Protein AF-A0A2D7DEI6-F1 (afdb_monomer_lite)

Foldseek 3Di:
DDLLLLVLLVLQVVCCVPVVDAAAPVRSVVVSCVVCVVPPPDDPVPSPVVVSVVVCVVVQQWDDDVHIHGDPNVVVVNCVRPVNVVVPD

pLDDT: mean 88.16, std 14.39, range [38.81, 98.38]

Radius of gyration: 12.64 Å; chains: 1; bounding box: 29×33×31 Å

Secondary structure (DSSP, 8-state):
--HHHHHHHHHHHHHHHHHSSPBPHHHHHHHHHHHHTT-TT--HHHH-HHHHHHHHHHTTSEEESSSEEE-HHHHHHHTT-TTTGGG--

Sequence (89 aa):
MDKYDYMILDIIQTYKQEQQAHIRLAVLERNFWKRIEADTDLSVGQARIGERITNLYLDGMLQNKNGYTLTKKGREQLALAPWKQNELV

Structure (mmCIF, N/CA/C/O backbone):
data_AF-A0A2D7DEI6-F1
#
_entry.id   AF-A0A2D7DEI6-F1
#
loop_
_atom_site.group_PDB
_atom_site.id
_atom_site.type_symbol
_atom_site.label_atom_id
_atom_site.label_alt_id
_atom_site.label_comp_id
_atom_site.label_asym_id
_atom_site.label_entity_id
_atom_site.label_seq_id
_atom_site.pdbx_PDB_ins_code
_atom_site.Cartn_x
_atom_site.Cartn_y
_atom_site.Cartn_z
_atom_site.occupancy
_atom_site.B_iso_or_equiv
_atom_site.auth_seq_id
_atom_site.auth_comp_id
_atom_site.auth_asym_id
_atom_site.auth_atom_id
_atom_site.pdbx_PDB_model_num
ATOM 1 N N . MET A 1 1 ? -2.927 -10.255 -7.921 1.00 83.69 1 MET A N 1
ATOM 2 C CA . MET A 1 1 ? -1.956 -9.527 -7.088 1.00 83.69 1 MET A CA 1
ATOM 3 C C . MET A 1 1 ? -0.567 -10.040 -7.375 1.00 83.69 1 MET A C 1
ATOM 5 O O . MET A 1 1 ? -0.371 -11.250 -7.356 1.00 83.69 1 MET A O 1
ATOM 9 N N . ASP A 1 2 ? 0.363 -9.133 -7.631 1.00 89.62 2 ASP A N 1
ATOM 10 C CA . ASP A 1 2 ? 1.782 -9.439 -7.812 1.00 89.62 2 ASP A CA 1
ATOM 11 C C . ASP A 1 2 ? 2.645 -8.915 -6.643 1.00 89.62 2 ASP A C 1
ATOM 13 O O . ASP A 1 2 ? 2.135 -8.398 -5.645 1.00 89.62 2 ASP A O 1
ATOM 17 N N . LYS A 1 3 ? 3.972 -9.063 -6.764 1.00 89.38 3 LYS A N 1
ATOM 18 C CA . LYS A 1 3 ? 4.978 -8.606 -5.786 1.00 89.38 3 LYS A CA 1
ATOM 19 C C . LYS A 1 3 ? 4.782 -7.140 -5.371 1.00 89.38 3 LYS A C 1
ATOM 21 O O . LYS A 1 3 ? 4.950 -6.817 -4.196 1.00 89.38 3 LYS A O 1
ATOM 26 N N . TYR A 1 4 ? 4.430 -6.258 -6.304 1.00 91.12 4 TYR A N 1
ATOM 27 C CA . TYR A 1 4 ? 4.314 -4.819 -6.057 1.00 91.12 4 TYR A CA 1
ATOM 28 C C . TYR A 1 4 ? 3.030 -4.478 -5.320 1.00 91.12 4 TYR A C 1
ATOM 30 O O . TYR A 1 4 ? 3.039 -3.617 -4.442 1.00 91.12 4 TYR A O 1
ATOM 38 N N . ASP A 1 5 ? 1.952 -5.204 -5.605 1.00 94.50 5 ASP A N 1
ATOM 39 C CA . ASP A 1 5 ? 0.712 -5.069 -4.848 1.00 94.50 5 ASP A CA 1
ATOM 40 C C . ASP A 1 5 ? 0.939 -5.448 -3.378 1.00 94.50 5 ASP A C 1
ATOM 42 O O . ASP A 1 5 ? 0.584 -4.686 -2.479 1.00 94.50 5 ASP A O 1
ATOM 46 N N . TYR A 1 6 ? 1.615 -6.575 -3.121 1.00 95.06 6 TYR A N 1
ATOM 47 C CA . TYR A 1 6 ? 2.005 -6.962 -1.760 1.00 95.06 6 TYR A CA 1
ATOM 48 C C . TYR A 1 6 ? 2.936 -5.936 -1.106 1.00 95.06 6 TYR A C 1
ATOM 50 O O . TYR A 1 6 ? 2.797 -5.660 0.084 1.00 95.06 6 TYR A O 1
ATOM 58 N N . MET A 1 7 ? 3.848 -5.330 -1.869 1.00 93.88 7 MET A N 1
ATOM 59 C CA . MET A 1 7 ? 4.760 -4.307 -1.357 1.00 93.88 7 MET A CA 1
ATOM 60 C C . MET A 1 7 ? 4.001 -3.053 -0.913 1.00 93.88 7 MET A C 1
ATOM 62 O O . MET A 1 7 ? 4.314 -2.492 0.135 1.00 93.88 7 MET A O 1
ATOM 66 N N . ILE A 1 8 ? 2.980 -2.635 -1.666 1.00 96.25 8 ILE A N 1
ATOM 67 C CA . ILE A 1 8 ? 2.097 -1.527 -1.282 1.00 96.25 8 ILE A CA 1
ATOM 68 C C . ILE A 1 8 ? 1.371 -1.858 0.026 1.00 96.25 8 ILE A C 1
ATOM 70 O O . ILE A 1 8 ? 1.360 -1.026 0.936 1.00 96.25 8 ILE A O 1
ATOM 74 N N . LEU A 1 9 ? 0.797 -3.063 0.149 1.00 97.69 9 LEU A N 1
ATOM 75 C CA . LEU A 1 9 ? 0.120 -3.475 1.382 1.00 97.69 9 LEU A CA 1
ATOM 76 C C . LEU A 1 9 ? 1.075 -3.457 2.583 1.00 97.69 9 LEU A C 1
ATOM 78 O O . LEU A 1 9 ? 0.720 -2.949 3.648 1.00 97.69 9 LEU A O 1
ATOM 82 N N . ASP A 1 10 ? 2.290 -3.969 2.393 1.00 96.44 10 ASP A N 1
ATOM 83 C CA . ASP A 1 10 ? 3.319 -4.041 3.426 1.00 96.44 10 ASP A CA 1
ATOM 84 C C . ASP A 1 10 ? 3.757 -2.647 3.892 1.00 96.44 10 ASP A C 1
ATOM 86 O O . ASP A 1 10 ? 3.720 -2.372 5.086 1.00 96.44 10 ASP A O 1
ATOM 90 N N . ILE A 1 11 ? 4.047 -1.716 2.972 1.00 96.88 11 ILE A N 1
ATOM 91 C CA . ILE A 1 11 ? 4.396 -0.324 3.320 1.00 96.88 11 ILE A CA 1
ATOM 92 C C . ILE A 1 11 ? 3.298 0.326 4.170 1.00 96.88 11 ILE A C 1
ATOM 94 O O . ILE A 1 11 ? 3.590 0.993 5.164 1.00 96.88 11 ILE A O 1
ATOM 98 N N . ILE A 1 12 ? 2.031 0.144 3.786 1.00 97.75 12 ILE A N 1
ATOM 99 C CA . ILE A 1 12 ? 0.890 0.707 4.517 1.00 97.75 12 ILE A CA 1
ATOM 100 C C . ILE A 1 12 ? 0.802 0.101 5.925 1.00 97.75 12 ILE A C 1
ATOM 102 O O . ILE A 1 12 ? 0.563 0.830 6.893 1.00 97.75 12 ILE A O 1
ATOM 106 N N . GLN A 1 13 ? 0.996 -1.215 6.050 1.00 97.44 13 GLN A N 1
ATOM 107 C CA . GLN A 1 13 ? 0.961 -1.917 7.331 1.00 97.44 13 GLN A CA 1
ATOM 108 C C . GLN A 1 13 ? 2.115 -1.491 8.246 1.00 97.44 13 GLN A C 1
ATOM 110 O O . GLN A 1 13 ? 1.861 -1.142 9.401 1.00 97.44 13 GLN A O 1
ATOM 115 N N . THR A 1 14 ? 3.347 -1.458 7.734 1.00 96.75 14 THR A N 1
ATOM 116 C CA . THR A 1 14 ? 4.537 -1.005 8.466 1.00 96.75 14 THR A CA 1
ATOM 117 C C . THR A 1 14 ? 4.356 0.428 8.953 1.00 96.75 14 THR A C 1
ATOM 119 O O . THR A 1 14 ? 4.502 0.697 10.142 1.00 96.75 14 THR A O 1
ATOM 122 N N . TYR A 1 15 ? 3.917 1.342 8.080 1.00 97.44 15 TYR A N 1
ATOM 123 C CA . TYR A 1 15 ? 3.683 2.734 8.468 1.00 97.44 15 TYR A CA 1
ATOM 124 C C . TYR A 1 15 ? 2.633 2.855 9.577 1.00 97.44 15 TYR A C 1
ATOM 126 O O . TYR A 1 15 ? 2.800 3.637 10.511 1.00 97.44 15 TYR A O 1
ATOM 134 N N . LYS A 1 16 ? 1.555 2.060 9.518 1.00 95.94 16 LYS A N 1
ATOM 135 C CA . LYS A 1 16 ? 0.537 2.049 10.576 1.00 95.94 16 LYS A CA 1
ATOM 136 C C . LYS A 1 16 ? 1.097 1.540 11.906 1.00 95.94 16 LYS A C 1
ATOM 138 O O . LYS A 1 16 ? 0.703 2.066 12.942 1.00 95.94 16 LYS A O 1
ATOM 143 N N . GLN A 1 17 ? 1.977 0.542 11.894 1.00 95.75 17 GLN A N 1
ATOM 144 C CA . GLN A 1 17 ? 2.602 -0.001 13.105 1.00 95.75 17 GLN A CA 1
ATOM 145 C C . GLN A 1 17 ? 3.603 0.982 13.723 1.00 95.75 17 GLN A C 1
ATOM 147 O O . GLN A 1 17 ? 3.574 1.201 14.932 1.00 95.75 17 GLN A O 1
ATOM 152 N N . GLU A 1 18 ? 4.437 1.613 12.901 1.00 96.62 18 GLU A N 1
ATOM 153 C CA . GLU A 1 18 ? 5.490 2.521 13.364 1.00 96.62 18 GLU A CA 1
ATOM 154 C C . GLU A 1 18 ? 4.951 3.897 13.762 1.00 96.62 18 GLU A C 1
ATOM 156 O O . GLU A 1 18 ? 5.322 4.439 14.797 1.00 96.62 18 GLU A O 1
ATOM 161 N N . GLN A 1 19 ? 4.062 4.469 12.947 1.00 95.69 19 GLN A N 1
ATOM 162 C CA . GLN A 1 19 ? 3.598 5.853 13.104 1.00 95.69 19 GLN A CA 1
ATOM 163 C C . GLN A 1 19 ? 2.218 5.950 13.760 1.00 95.69 19 GLN A C 1
ATOM 165 O O . GLN A 1 19 ? 1.719 7.048 13.990 1.00 95.69 19 GLN A O 1
ATOM 170 N N . GLN A 1 20 ? 1.548 4.814 13.996 1.00 94.69 20 GLN A N 1
ATOM 171 C CA . GLN A 1 20 ? 0.175 4.740 14.518 1.00 94.69 20 GLN A CA 1
ATOM 172 C C . GLN A 1 20 ? -0.864 5.528 13.688 1.00 94.69 20 GLN A C 1
ATOM 174 O O . GLN A 1 20 ? -2.023 5.671 14.086 1.00 94.69 20 GLN A O 1
ATOM 179 N N . ALA A 1 21 ? -0.511 5.940 12.466 1.00 95.75 21 ALA A N 1
ATOM 180 C CA . ALA A 1 21 ? -1.287 6.825 11.601 1.00 95.75 21 ALA A CA 1
ATOM 181 C C . ALA A 1 21 ? -1.636 6.177 10.248 1.00 95.75 21 ALA A C 1
ATOM 183 O O . ALA A 1 21 ? -1.114 5.125 9.883 1.00 95.75 21 ALA A O 1
ATOM 184 N N . HIS A 1 22 ? -2.551 6.800 9.500 1.00 97.62 22 HIS A N 1
ATOM 185 C CA . HIS A 1 22 ? -2.831 6.418 8.112 1.00 97.62 22 HIS A CA 1
ATOM 186 C C . HIS A 1 22 ? -1.828 7.093 7.173 1.00 97.62 22 HIS A C 1
ATOM 188 O O . HIS A 1 22 ? -1.522 8.276 7.334 1.00 97.62 22 HIS A O 1
ATOM 194 N N . ILE A 1 23 ? -1.330 6.361 6.177 1.00 97.88 23 ILE A N 1
ATOM 195 C CA . ILE A 1 23 ? -0.280 6.871 5.292 1.00 97.88 23 ILE A CA 1
ATOM 196 C C . ILE A 1 23 ? -0.865 7.780 4.205 1.00 97.88 23 ILE A C 1
ATOM 198 O O . ILE A 1 23 ? -1.855 7.454 3.550 1.00 97.88 23 ILE A O 1
ATOM 202 N N . ARG A 1 24 ? -0.261 8.951 3.990 1.00 97.69 24 ARG A N 1
ATOM 203 C CA . ARG A 1 24 ? -0.636 9.853 2.887 1.00 97.69 24 ARG A CA 1
ATOM 204 C C . ARG A 1 24 ? -0.067 9.339 1.562 1.00 97.69 24 ARG A C 1
ATOM 206 O O . ARG A 1 24 ? 1.017 8.763 1.553 1.00 97.69 24 ARG A O 1
ATOM 213 N N . LEU A 1 25 ? -0.755 9.613 0.450 1.00 94.88 25 LEU A N 1
ATOM 214 C CA . LEU A 1 25 ? -0.367 9.138 -0.889 1.00 94.88 25 LEU A CA 1
ATOM 215 C C . LEU A 1 25 ? 1.104 9.436 -1.222 1.00 94.88 25 LEU A C 1
ATOM 217 O O . LEU A 1 25 ? 1.862 8.513 -1.486 1.00 94.88 25 LEU A O 1
ATOM 221 N N . ALA A 1 26 ? 1.531 10.693 -1.079 1.00 94.25 26 ALA A N 1
ATOM 222 C CA . ALA A 1 26 ? 2.906 11.104 -1.377 1.00 94.25 26 ALA A CA 1
ATOM 223 C C . ALA A 1 26 ? 3.968 10.380 -0.523 1.00 94.25 26 ALA A C 1
ATOM 225 O O . ALA A 1 26 ? 5.109 10.195 -0.948 1.00 94.25 26 ALA A O 1
ATOM 226 N N . VAL A 1 27 ? 3.611 9.974 0.701 1.00 96.31 27 VAL A N 1
ATOM 227 C CA . VAL A 1 27 ? 4.505 9.213 1.587 1.00 96.31 27 VAL A CA 1
ATOM 228 C C . VAL A 1 27 ? 4.552 7.750 1.151 1.00 96.31 27 VAL A C 1
ATOM 230 O O . VAL A 1 27 ? 5.634 7.169 1.113 1.00 96.31 27 VAL A O 1
ATOM 233 N N . LEU A 1 28 ? 3.409 7.169 0.784 1.00 96.19 28 LEU A N 1
ATOM 234 C CA . LEU A 1 28 ? 3.324 5.814 0.240 1.00 96.19 28 LEU A CA 1
ATOM 235 C C . LEU A 1 28 ? 4.147 5.682 -1.046 1.00 96.19 28 LEU A C 1
ATOM 237 O O . LEU A 1 28 ? 5.003 4.806 -1.125 1.00 96.19 28 LEU A O 1
ATOM 241 N N . GLU A 1 29 ? 3.956 6.595 -1.998 1.00 93.44 29 GLU A N 1
ATOM 242 C CA . GLU A 1 29 ? 4.703 6.625 -3.259 1.00 93.44 29 GLU A CA 1
ATOM 243 C C . GLU A 1 29 ? 6.206 6.707 -3.011 1.00 93.44 29 GLU A C 1
ATOM 245 O O . GLU A 1 29 ? 6.965 5.899 -3.537 1.00 93.44 29 GLU A O 1
ATOM 250 N N . ARG A 1 30 ? 6.649 7.620 -2.140 1.00 93.19 30 ARG A N 1
ATOM 251 C CA . ARG A 1 30 ? 8.069 7.757 -1.796 1.00 93.19 30 ARG A CA 1
ATOM 252 C C . ARG A 1 30 ? 8.661 6.474 -1.208 1.00 93.19 30 ARG A C 1
ATOM 254 O O . ARG A 1 30 ? 9.775 6.108 -1.566 1.00 93.19 30 ARG A O 1
ATOM 261 N N . ASN A 1 31 ? 7.957 5.818 -0.286 1.00 93.81 31 ASN A N 1
ATOM 262 C CA . ASN A 1 31 ? 8.437 4.572 0.319 1.00 93.81 31 ASN A CA 1
ATOM 263 C C . ASN A 1 31 ? 8.475 3.428 -0.697 1.00 93.81 31 ASN A C 1
ATOM 265 O O . ASN A 1 31 ? 9.405 2.628 -0.675 1.00 93.81 31 ASN A O 1
ATOM 269 N N . PHE A 1 32 ? 7.501 3.380 -1.604 1.00 92.94 32 PHE A N 1
ATOM 270 C CA . PHE A 1 32 ? 7.475 2.398 -2.677 1.00 92.94 32 PHE A CA 1
ATOM 271 C C . PHE A 1 32 ? 8.665 2.578 -3.619 1.00 92.94 32 PHE A C 1
ATOM 273 O O . PHE A 1 32 ? 9.407 1.623 -3.829 1.00 92.94 32 PHE A O 1
ATOM 280 N N . TRP A 1 33 ? 8.914 3.807 -4.091 1.00 88.94 33 TRP A N 1
ATOM 281 C CA . TRP A 1 33 ? 10.061 4.111 -4.952 1.00 88.94 33 TRP A CA 1
ATOM 282 C C . TRP A 1 33 ? 11.383 3.699 -4.313 1.00 88.94 33 TRP A C 1
ATOM 284 O O . TRP A 1 33 ? 12.159 3.007 -4.954 1.00 88.94 33 TRP A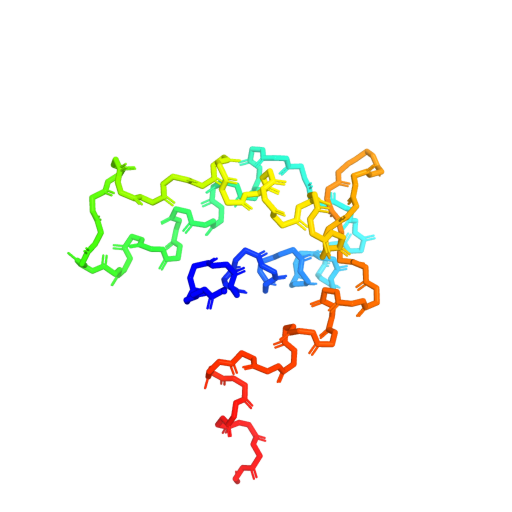 O 1
ATOM 294 N N . LYS A 1 34 ? 11.591 4.008 -3.028 1.00 89.38 34 LYS A N 1
ATOM 295 C CA . LYS A 1 34 ? 12.795 3.584 -2.294 1.00 89.38 34 LYS A CA 1
ATOM 296 C C . LYS A 1 34 ? 12.985 2.066 -2.245 1.00 89.38 34 LYS A C 1
ATOM 298 O O . LYS A 1 34 ? 14.116 1.599 -2.250 1.00 89.38 34 LYS A O 1
ATOM 303 N N . ARG A 1 35 ? 11.899 1.290 -2.152 1.00 86.69 35 ARG A N 1
ATOM 304 C CA . ARG A 1 35 ? 11.982 -0.178 -2.102 1.00 86.69 35 ARG A CA 1
ATOM 305 C C . ARG A 1 35 ? 12.284 -0.795 -3.466 1.00 86.69 35 ARG A C 1
ATOM 307 O O . ARG A 1 35 ? 12.960 -1.815 -3.503 1.00 86.69 35 ARG A O 1
ATOM 314 N N . ILE A 1 36 ? 11.805 -0.190 -4.554 1.00 83.25 36 ILE A N 1
ATOM 315 C CA . ILE A 1 36 ? 12.074 -0.678 -5.915 1.00 83.25 36 ILE A CA 1
ATOM 316 C C . ILE A 1 36 ? 13.338 -0.079 -6.538 1.00 83.25 36 ILE A C 1
ATOM 318 O O . ILE A 1 36 ? 13.809 -0.593 -7.536 1.00 83.25 36 ILE A O 1
ATOM 322 N N . GLU A 1 37 ? 13.924 0.967 -5.951 1.00 77.69 37 GLU A N 1
ATOM 323 C CA . GLU A 1 37 ? 15.210 1.530 -6.395 1.00 77.69 37 GLU A CA 1
ATOM 324 C C . GLU A 1 37 ? 16.352 0.500 -6.300 1.00 77.69 37 GLU A C 1
ATOM 326 O O . GLU A 1 37 ? 17.303 0.542 -7.074 1.00 77.69 37 GLU A O 1
ATOM 331 N N . ALA A 1 38 ? 16.231 -0.460 -5.376 1.00 69.19 38 ALA A N 1
ATOM 332 C CA . ALA A 1 38 ? 17.127 -1.608 -5.247 1.00 69.19 38 ALA A CA 1
ATOM 333 C C . ALA A 1 38 ? 16.800 -2.764 -6.217 1.00 69.19 38 ALA A C 1
ATOM 335 O O . ALA A 1 38 ? 17.529 -3.753 -6.256 1.00 69.19 38 ALA A O 1
ATOM 336 N N . ASP A 1 39 ? 15.698 -2.666 -6.964 1.00 67.06 39 ASP A N 1
ATOM 337 C CA . ASP A 1 39 ? 15.164 -3.696 -7.851 1.00 67.06 39 ASP A CA 1
ATOM 338 C C . ASP A 1 39 ? 15.451 -3.283 -9.306 1.00 67.06 39 ASP A C 1
ATOM 340 O O . ASP A 1 39 ? 14.766 -2.442 -9.888 1.00 67.06 39 ASP A O 1
ATOM 344 N N . THR A 1 40 ? 16.515 -3.834 -9.897 1.00 60.59 40 THR A N 1
ATOM 345 C CA . THR A 1 40 ? 17.022 -3.445 -11.231 1.00 60.59 40 THR A CA 1
ATOM 346 C C . THR A 1 40 ? 16.065 -3.750 -12.389 1.00 60.59 40 THR A C 1
ATOM 348 O O . THR A 1 40 ? 16.302 -3.299 -13.508 1.00 60.59 40 THR A O 1
ATOM 351 N N . ASP A 1 41 ? 14.982 -4.486 -12.130 1.00 63.31 41 ASP A N 1
ATOM 352 C CA . ASP A 1 41 ? 14.071 -5.012 -13.149 1.00 63.31 41 ASP A CA 1
ATOM 353 C C . ASP A 1 41 ? 12.905 -4.071 -13.506 1.00 63.31 41 ASP A C 1
ATOM 355 O O . ASP A 1 41 ? 12.114 -4.398 -14.396 1.00 63.31 41 ASP A O 1
ATOM 359 N N . LEU A 1 42 ? 12.771 -2.900 -12.861 1.00 60.62 42 LEU A N 1
ATOM 360 C CA . LEU A 1 42 ? 11.671 -1.972 -13.149 1.00 60.62 42 LEU A CA 1
ATOM 361 C C . LEU A 1 42 ? 12.088 -0.576 -13.597 1.00 60.62 42 LEU A C 1
ATOM 363 O O . LEU A 1 42 ? 12.730 0.184 -12.879 1.00 60.62 42 LEU A O 1
ATOM 367 N N . SER A 1 43 ? 11.559 -0.177 -14.754 1.00 60.59 43 SER A N 1
ATOM 368 C CA . SER A 1 43 ? 11.510 1.229 -15.151 1.00 60.59 43 SER A CA 1
ATOM 369 C C . SER A 1 43 ? 10.333 1.959 -14.486 1.00 60.59 43 SER A C 1
ATOM 371 O O . SER A 1 43 ? 9.262 1.389 -14.258 1.00 60.59 43 SER A O 1
ATOM 373 N N . VAL A 1 44 ? 10.495 3.263 -14.232 1.00 59.38 44 VAL A N 1
ATOM 374 C CA . VAL A 1 44 ? 9.484 4.151 -13.615 1.00 59.38 44 VAL A CA 1
ATOM 375 C C . VAL A 1 44 ? 8.110 4.066 -14.307 1.00 59.38 44 VAL A C 1
ATOM 377 O O . VAL A 1 44 ? 7.075 4.125 -13.646 1.00 59.38 44 VAL A O 1
ATOM 380 N N . GLY A 1 45 ? 8.074 3.854 -15.627 1.00 60.12 45 GLY A N 1
ATOM 381 C CA . GLY A 1 45 ? 6.828 3.720 -16.393 1.00 60.12 45 GLY A CA 1
ATOM 382 C C . GLY A 1 45 ? 6.071 2.399 -16.181 1.00 60.12 45 GLY A C 1
ATOM 383 O O . GLY A 1 45 ? 4.865 2.340 -16.421 1.00 60.12 45 GLY A O 1
ATOM 384 N N . GLN A 1 46 ? 6.741 1.342 -15.715 1.00 62.53 46 GLN A N 1
ATOM 385 C CA . GLN A 1 46 ? 6.147 0.009 -15.536 1.00 62.53 46 GLN A CA 1
ATOM 386 C C . GLN A 1 46 ? 5.543 -0.199 -14.144 1.00 62.53 46 GLN A C 1
ATOM 388 O O . GLN A 1 46 ? 4.651 -1.030 -13.981 1.00 62.53 46 GLN A O 1
ATOM 393 N N . ALA A 1 47 ? 5.982 0.575 -13.149 1.00 71.62 47 ALA A N 1
ATOM 394 C CA . ALA A 1 47 ? 5.533 0.410 -11.768 1.00 71.62 47 ALA A CA 1
ATOM 395 C C . ALA A 1 47 ? 4.041 0.716 -11.593 1.00 71.62 47 ALA A C 1
ATOM 397 O O . ALA A 1 47 ? 3.378 0.069 -10.783 1.00 71.62 47 ALA A O 1
ATOM 398 N N . ARG A 1 48 ? 3.519 1.693 -12.355 1.00 87.31 48 ARG A N 1
ATOM 399 C CA . ARG A 1 48 ? 2.106 2.122 -12.370 1.00 87.31 48 ARG A CA 1
ATOM 400 C C . ARG A 1 48 ? 1.468 2.193 -10.976 1.00 87.31 48 ARG A C 1
ATOM 402 O O . ARG A 1 48 ? 0.344 1.744 -10.762 1.00 87.31 48 ARG A O 1
ATOM 409 N N . ILE A 1 49 ? 2.190 2.766 -10.011 1.00 90.62 49 ILE A N 1
ATOM 410 C CA . ILE A 1 49 ? 1.805 2.709 -8.594 1.00 90.62 49 ILE A CA 1
ATOM 411 C C . ILE A 1 49 ? 0.401 3.285 -8.332 1.00 90.62 49 ILE A C 1
ATOM 413 O O . ILE A 1 49 ? -0.372 2.696 -7.582 1.00 90.62 49 ILE A O 1
ATOM 417 N N . GLY A 1 50 ? 0.029 4.383 -8.999 1.00 92.06 50 GLY A N 1
ATOM 418 C CA . GLY A 1 50 ? -1.298 4.989 -8.855 1.00 92.06 50 GLY A CA 1
ATOM 419 C C . GLY A 1 50 ? -2.441 4.077 -9.320 1.00 92.06 50 GLY A C 1
ATOM 420 O O . GLY A 1 50 ? -3.469 3.987 -8.647 1.00 92.06 50 GLY A O 1
ATOM 421 N N . GLU A 1 51 ? -2.246 3.344 -10.423 1.00 93.94 51 GLU A N 1
ATOM 422 C CA . GLU A 1 51 ? -3.214 2.355 -10.923 1.00 93.94 51 GLU A CA 1
ATOM 423 C C . GLU A 1 51 ? -3.357 1.200 -9.923 1.00 93.94 51 GLU A C 1
ATOM 425 O O . GLU A 1 51 ? -4.467 0.820 -9.559 1.00 93.94 51 GLU A O 1
ATOM 430 N N . ARG A 1 52 ? -2.236 0.711 -9.383 1.00 95.06 52 ARG A N 1
ATOM 431 C CA . ARG A 1 52 ? -2.228 -0.361 -8.376 1.00 95.06 52 ARG A CA 1
ATOM 432 C C . ARG A 1 52 ? -2.940 0.036 -7.090 1.00 95.06 52 ARG A C 1
ATOM 434 O O . ARG A 1 52 ? -3.765 -0.722 -6.593 1.00 95.06 52 ARG A O 1
ATOM 441 N N . ILE A 1 53 ? -2.670 1.234 -6.565 1.00 96.06 53 ILE A N 1
ATOM 442 C CA . ILE A 1 53 ? -3.350 1.748 -5.365 1.00 96.06 53 ILE A CA 1
ATOM 443 C C . ILE A 1 53 ? -4.859 1.853 -5.617 1.00 96.06 53 ILE A C 1
ATOM 445 O O . ILE A 1 53 ? -5.648 1.447 -4.763 1.00 96.06 53 ILE A O 1
ATOM 449 N N . THR A 1 54 ? -5.253 2.353 -6.792 1.00 96.25 54 THR A N 1
ATOM 450 C CA . THR A 1 54 ? -6.662 2.426 -7.208 1.00 96.25 54 THR A CA 1
ATOM 451 C C . THR A 1 54 ? -7.306 1.043 -7.220 1.00 96.25 54 THR A C 1
ATOM 453 O O . THR A 1 54 ? -8.335 0.852 -6.578 1.00 96.25 54 THR A O 1
ATOM 456 N N . ASN A 1 55 ? -6.680 0.060 -7.866 1.00 97.44 55 ASN A N 1
ATOM 457 C CA . ASN A 1 55 ? -7.208 -1.302 -7.951 1.00 97.44 55 ASN A CA 1
ATOM 458 C C . ASN A 1 55 ? -7.312 -1.960 -6.568 1.00 97.44 55 ASN A C 1
ATOM 460 O O . ASN A 1 55 ? -8.355 -2.501 -6.224 1.00 97.44 55 ASN A O 1
ATOM 464 N N . LEU A 1 56 ? -6.294 -1.815 -5.714 1.00 98.06 56 LEU A N 1
ATOM 465 C CA . LEU A 1 56 ? -6.325 -2.328 -4.341 1.00 98.06 56 LEU A CA 1
ATOM 466 C C . LEU A 1 56 ? -7.422 -1.678 -3.481 1.00 98.06 56 LEU A C 1
ATOM 468 O O . LEU A 1 56 ? -7.983 -2.324 -2.592 1.00 98.06 56 LEU A O 1
ATOM 472 N N . TYR A 1 57 ? -7.734 -0.404 -3.721 1.00 97.62 57 TYR A N 1
ATOM 473 C CA . TYR A 1 57 ? -8.863 0.268 -3.084 1.00 97.62 57 TYR A CA 1
ATOM 474 C C . TYR A 1 57 ? -10.204 -0.280 -3.589 1.00 97.62 57 TYR A C 1
ATOM 476 O O . TYR A 1 57 ? -11.056 -0.633 -2.773 1.00 97.62 57 TYR A O 1
ATOM 484 N N . LEU A 1 58 ? -10.375 -0.408 -4.909 1.00 97.75 58 LEU A N 1
ATOM 485 C CA . LEU A 1 58 ? -11.591 -0.953 -5.524 1.00 97.75 58 LEU A CA 1
ATOM 486 C C . LEU A 1 58 ? -11.845 -2.412 -5.115 1.00 97.75 58 LEU A C 1
ATOM 488 O O . LEU A 1 58 ? -12.981 -2.781 -4.827 1.00 97.75 58 LEU A O 1
ATOM 492 N N . ASP A 1 59 ? -10.787 -3.208 -4.973 1.00 97.50 59 ASP A N 1
ATOM 493 C CA . ASP A 1 59 ? -10.847 -4.599 -4.513 1.00 97.50 59 ASP A CA 1
ATOM 494 C C . ASP A 1 59 ? -11.106 -4.730 -2.999 1.00 97.50 59 ASP A C 1
ATOM 496 O O . ASP A 1 59 ? -11.204 -5.845 -2.467 1.00 97.50 59 ASP A O 1
ATOM 500 N N . GLY A 1 60 ? -11.201 -3.612 -2.273 1.00 97.88 60 GLY A N 1
ATOM 501 C CA . GLY A 1 60 ? -11.463 -3.576 -0.836 1.00 97.88 60 GLY A CA 1
ATOM 502 C C . GLY A 1 60 ? -10.280 -4.019 0.028 1.00 97.88 60 GLY A C 1
ATOM 503 O O . GLY A 1 60 ? -10.476 -4.364 1.195 1.00 97.88 60 GLY A O 1
ATOM 504 N N . MET A 1 61 ? -9.057 -4.030 -0.509 1.00 98.19 61 MET A N 1
ATOM 505 C CA . MET A 1 61 ? -7.834 -4.293 0.265 1.00 98.19 61 MET A CA 1
ATOM 506 C C . MET A 1 61 ? -7.428 -3.068 1.090 1.00 98.19 61 MET A C 1
ATOM 508 O O . MET A 1 61 ? -6.932 -3.196 2.214 1.00 98.19 61 MET A O 1
ATOM 512 N N . LEU A 1 62 ? -7.683 -1.876 0.547 1.00 98.25 62 LEU A N 1
ATOM 513 C CA . LEU A 1 62 ? -7.393 -0.588 1.171 1.00 98.25 62 LEU A CA 1
ATOM 514 C C . LEU A 1 62 ? -8.678 0.166 1.505 1.00 98.25 62 LEU A C 1
ATOM 516 O O . LEU A 1 62 ? -9.706 0.009 0.856 1.00 98.25 62 LEU A O 1
ATOM 520 N N . GLN A 1 63 ? -8.590 1.053 2.488 1.00 97.62 63 GLN A N 1
ATOM 521 C CA . GLN A 1 63 ? -9.566 2.117 2.708 1.00 97.62 63 GLN A CA 1
ATOM 522 C C . GLN A 1 63 ? -8.826 3.446 2.881 1.00 97.62 63 GLN A C 1
ATOM 524 O O . GLN A 1 63 ? -7.724 3.475 3.435 1.00 97.62 63 GLN A O 1
ATOM 529 N N . ASN A 1 64 ? -9.435 4.545 2.435 1.00 96.00 64 ASN A N 1
ATOM 530 C CA . ASN A 1 64 ? -8.901 5.891 2.622 1.00 96.00 64 ASN A CA 1
ATOM 531 C C . ASN A 1 64 ? -9.746 6.642 3.660 1.00 96.00 64 ASN A C 1
ATOM 533 O O . ASN A 1 64 ? -10.929 6.895 3.448 1.00 96.00 64 ASN A O 1
ATOM 537 N N . LYS A 1 65 ? -9.134 6.972 4.799 1.00 92.38 65 LYS A N 1
ATOM 538 C CA . LYS A 1 65 ? -9.741 7.709 5.917 1.00 92.38 65 LYS A CA 1
ATOM 539 C C . LYS A 1 65 ? -8.764 8.787 6.381 1.00 92.38 65 LYS A C 1
ATOM 541 O O . LYS A 1 65 ? -8.104 8.619 7.404 1.00 92.38 65 LYS A O 1
ATOM 546 N N . ASN A 1 66 ? -8.625 9.863 5.602 1.00 92.38 66 ASN A N 1
ATOM 547 C CA . ASN A 1 66 ? -7.546 10.855 5.756 1.00 92.38 66 ASN A CA 1
ATOM 548 C C . ASN A 1 66 ? -6.137 10.249 5.601 1.00 92.38 66 ASN A C 1
ATOM 550 O O . ASN A 1 66 ? -5.190 10.636 6.283 1.00 92.38 66 ASN A O 1
ATOM 554 N N . GLY A 1 67 ? -6.002 9.307 4.669 1.00 96.25 67 GLY A N 1
ATOM 555 C CA . GLY A 1 67 ? -4.819 8.476 4.468 1.00 96.25 67 GLY A CA 1
ATOM 556 C C . GLY A 1 67 ? -5.219 7.015 4.285 1.00 96.25 67 GLY A C 1
ATOM 557 O O . GLY A 1 67 ? -6.311 6.604 4.682 1.00 96.25 67 GLY A O 1
ATOM 558 N N . TYR A 1 68 ? -4.334 6.230 3.687 1.00 98.25 68 TYR A N 1
ATOM 559 C CA . TYR A 1 68 ? -4.564 4.821 3.409 1.00 98.25 68 TYR A CA 1
ATOM 560 C C . TYR A 1 68 ? -4.265 3.948 4.627 1.00 98.25 68 TYR A C 1
ATOM 562 O O . TYR A 1 68 ?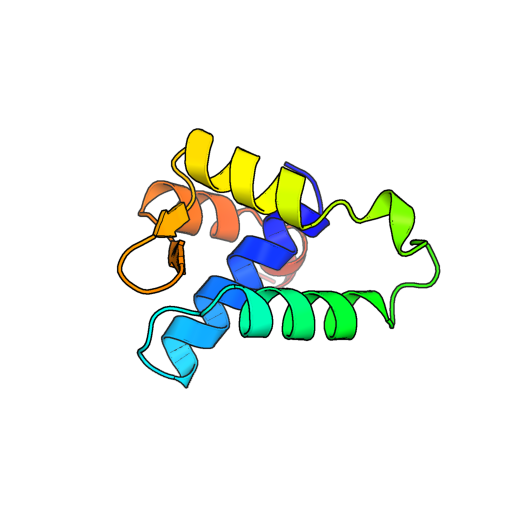 -3.324 4.184 5.389 1.00 98.25 68 TYR A O 1
ATOM 570 N N . THR A 1 69 ? -5.080 2.912 4.801 1.00 98.19 69 THR A N 1
ATOM 571 C CA . THR A 1 69 ? -4.853 1.829 5.759 1.00 98.19 69 THR A CA 1
ATOM 572 C C . THR A 1 69 ? -5.436 0.523 5.219 1.00 98.19 69 THR A C 1
ATOM 574 O O . THR A 1 69 ? -6.321 0.544 4.357 1.00 98.19 69 THR A O 1
ATOM 577 N N . LEU A 1 70 ? -4.952 -0.613 5.723 1.00 98.19 70 LEU A N 1
ATOM 578 C CA . LEU A 1 70 ? -5.442 -1.927 5.318 1.00 98.19 70 LEU A CA 1
ATOM 579 C C . LEU A 1 70 ? -6.827 -2.217 5.904 1.00 98.19 70 LEU A C 1
ATOM 581 O O . LEU A 1 70 ? -7.110 -1.952 7.080 1.00 98.19 70 LEU A O 1
ATOM 585 N N . THR A 1 71 ? -7.684 -2.836 5.100 1.00 98.38 71 THR A N 1
ATOM 586 C CA . THR A 1 71 ? -8.897 -3.494 5.599 1.00 98.38 71 THR A CA 1
ATOM 587 C C . THR A 1 71 ? -8.541 -4.833 6.257 1.00 98.38 71 THR A C 1
ATOM 589 O O . THR A 1 71 ? -7.378 -5.244 6.287 1.00 98.38 71 THR A O 1
ATOM 592 N N . LYS A 1 72 ? -9.539 -5.542 6.802 1.00 97.81 72 LYS A N 1
ATOM 593 C CA . LYS A 1 72 ? -9.341 -6.927 7.262 1.00 97.81 72 LYS A CA 1
ATOM 594 C C . LYS A 1 72 ? -8.859 -7.821 6.110 1.00 97.81 72 LYS A C 1
ATOM 596 O O . LYS A 1 72 ? -7.827 -8.464 6.257 1.00 97.81 72 LYS A O 1
ATOM 601 N N . LYS A 1 73 ? -9.532 -7.739 4.956 1.00 97.81 73 LYS A N 1
ATOM 602 C CA . LYS A 1 73 ? -9.171 -8.447 3.721 1.00 97.81 73 LYS A CA 1
ATOM 603 C C . LYS A 1 73 ? -7.739 -8.128 3.280 1.00 97.81 73 LYS A C 1
ATOM 605 O O . LYS A 1 73 ? -6.976 -9.034 2.978 1.00 97.81 73 LYS A O 1
ATOM 610 N N . GLY A 1 74 ? -7.343 -6.852 3.319 1.00 97.81 74 GLY A N 1
ATOM 611 C CA . GLY A 1 74 ? -5.980 -6.438 2.977 1.00 97.81 74 GLY A CA 1
ATOM 612 C C . GLY A 1 74 ? -4.912 -7.037 3.897 1.00 97.81 74 GLY A C 1
ATOM 613 O O . GLY A 1 74 ? -3.856 -7.439 3.420 1.00 97.81 74 GLY A O 1
ATOM 614 N N . ARG A 1 75 ? -5.183 -7.148 5.206 1.00 97.25 75 ARG A N 1
ATOM 615 C CA . ARG A 1 75 ? -4.260 -7.797 6.156 1.00 97.25 75 ARG A CA 1
ATOM 616 C C . ARG A 1 75 ? -4.164 -9.304 5.944 1.00 97.25 75 ARG A C 1
ATOM 618 O O . ARG A 1 75 ? -3.064 -9.842 5.980 1.00 97.25 75 ARG A O 1
ATOM 625 N N . GLU A 1 76 ? -5.296 -9.966 5.721 1.00 96.25 76 GLU A N 1
ATOM 626 C CA . GLU A 1 76 ? -5.341 -11.401 5.407 1.00 96.25 76 GLU A CA 1
ATOM 627 C C . GLU A 1 76 ? -4.567 -11.695 4.124 1.00 96.25 76 GLU A C 1
ATOM 629 O O . GLU A 1 76 ? -3.761 -12.617 4.085 1.00 96.25 76 GLU A O 1
ATOM 634 N N . GLN A 1 77 ? -4.738 -10.853 3.105 1.00 95.69 77 GLN A N 1
ATOM 635 C CA . GLN A 1 77 ? -3.991 -10.975 1.867 1.00 95.69 77 GLN A CA 1
ATOM 636 C C . GLN A 1 77 ? -2.495 -10.741 2.090 1.00 95.69 77 GLN A C 1
ATOM 638 O O . GLN A 1 77 ? -1.692 -11.543 1.632 1.00 95.69 77 GLN A O 1
ATOM 643 N N . LEU A 1 78 ? -2.103 -9.698 2.829 1.00 96.12 78 LEU A N 1
ATOM 644 C CA . LEU A 1 78 ? -0.696 -9.429 3.1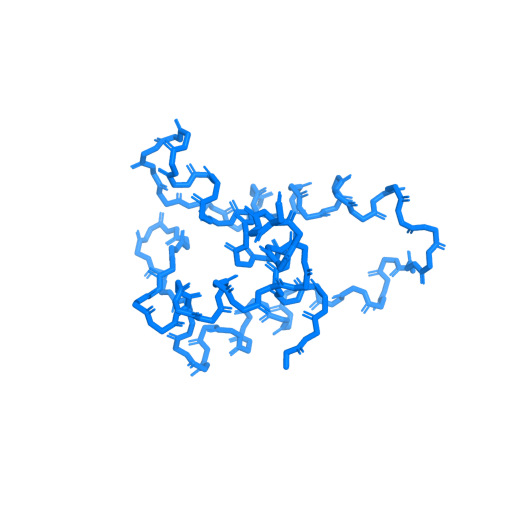48 1.00 96.12 78 LEU A CA 1
ATOM 645 C C . LEU A 1 78 ? -0.015 -10.606 3.872 1.00 96.12 78 LEU A C 1
ATOM 647 O O . LEU A 1 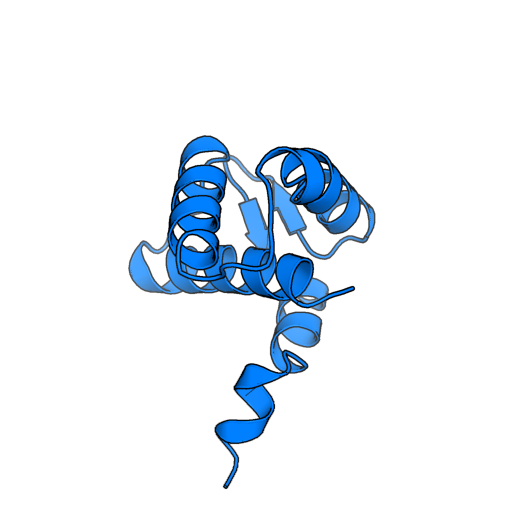78 ? 1.167 -10.846 3.648 1.00 96.12 78 LEU A O 1
ATOM 651 N N . ALA A 1 79 ? -0.743 -11.378 4.684 1.00 93.75 79 ALA A N 1
ATOM 652 C CA . ALA A 1 79 ? -0.200 -12.576 5.331 1.00 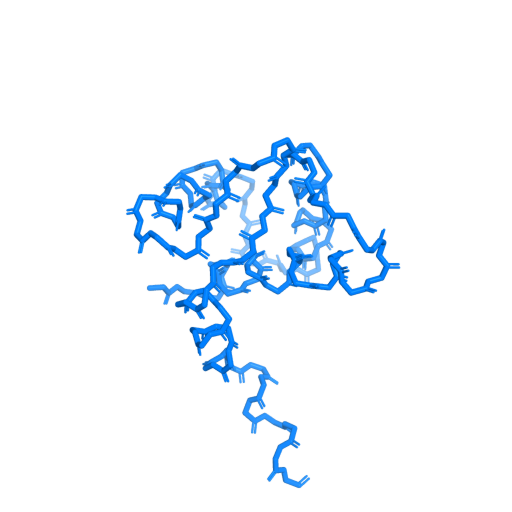93.75 79 ALA A CA 1
ATOM 653 C C . ALA A 1 79 ? 0.229 -13.671 4.331 1.00 93.75 79 ALA A C 1
ATOM 655 O O . ALA A 1 79 ? 1.043 -14.524 4.672 1.00 93.75 79 ALA A O 1
ATOM 656 N N . LEU A 1 80 ? -0.275 -13.626 3.094 1.00 93.38 80 LEU A N 1
ATOM 657 C CA . LEU A 1 80 ? 0.095 -14.523 1.996 1.00 93.38 80 LEU A CA 1
ATOM 658 C C . LEU A 1 80 ? 1.273 -13.990 1.160 1.00 93.38 80 LEU A C 1
ATOM 660 O O . LEU A 1 80 ? 1.570 -14.543 0.100 1.00 93.38 80 LEU A O 1
ATOM 664 N N . ALA A 1 81 ? 1.923 -12.897 1.582 1.00 92.25 81 ALA A N 1
ATOM 665 C CA . ALA A 1 81 ? 3.027 -12.311 0.833 1.00 92.25 81 ALA A CA 1
ATOM 666 C C . ALA A 1 81 ? 4.203 -13.305 0.693 1.00 92.25 81 ALA A C 1
ATOM 668 O O . ALA A 1 81 ? 4.570 -13.953 1.678 1.00 92.25 81 ALA A O 1
ATOM 669 N N . PRO A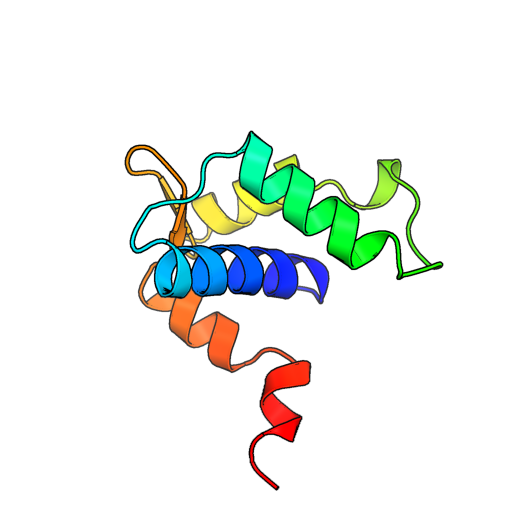 1 82 ? 4.863 -13.382 -0.482 1.00 86.75 82 PRO A N 1
ATOM 670 C CA . PRO A 1 82 ? 5.918 -14.370 -0.741 1.00 86.75 82 PRO A CA 1
ATOM 671 C C . PRO A 1 82 ? 7.089 -14.330 0.251 1.00 86.75 82 PRO A C 1
ATOM 673 O O . PRO A 1 82 ? 7.687 -15.355 0.553 1.00 86.75 82 PRO A O 1
ATOM 676 N N . TRP A 1 83 ? 7.412 -13.154 0.796 1.00 83.38 83 TRP A N 1
ATOM 677 C CA . TRP A 1 83 ? 8.488 -12.987 1.781 1.00 83.38 83 TRP A CA 1
ATOM 678 C C . TRP A 1 83 ? 8.075 -13.305 3.222 1.00 83.38 83 TRP A C 1
ATOM 680 O O . TRP A 1 83 ? 8.944 -13.467 4.071 1.00 83.38 83 TRP A O 1
ATOM 690 N N . LYS A 1 84 ? 6.773 -13.424 3.516 1.00 72.69 84 LYS A N 1
ATOM 691 C CA . LYS A 1 84 ? 6.278 -13.843 4.838 1.00 72.69 84 LYS A CA 1
ATOM 692 C C . LYS A 1 84 ? 6.283 -15.360 5.024 1.00 72.69 84 LYS A C 1
ATOM 694 O O . LYS A 1 84 ? 6.285 -15.827 6.157 1.00 72.69 84 LYS A O 1
ATOM 699 N N . GLN A 1 85 ? 6.378 -16.130 3.941 1.00 59.34 85 GLN A N 1
ATOM 700 C CA . GLN A 1 85 ? 6.503 -17.590 4.010 1.00 59.34 85 GLN A CA 1
ATOM 701 C C . GLN A 1 85 ? 7.857 -18.058 4.582 1.00 59.34 85 GLN A C 1
ATOM 703 O O . GLN A 1 85 ? 7.943 -19.183 5.062 1.00 59.34 85 GLN A O 1
ATOM 708 N N . ASN A 1 86 ? 8.878 -17.192 4.611 1.00 51.69 86 ASN A N 1
ATOM 709 C CA . ASN A 1 86 ? 10.190 -17.489 5.201 1.00 51.69 86 ASN A CA 1
ATOM 710 C C . ASN A 1 86 ? 10.285 -17.230 6.720 1.00 51.69 86 ASN A C 1
ATOM 712 O O . ASN A 1 86 ? 11.322 -17.522 7.302 1.00 51.69 86 ASN A O 1
ATOM 716 N N . GLU A 1 87 ? 9.248 -16.694 7.376 1.00 51.28 87 GLU A N 1
ATOM 717 C CA . GLU A 1 87 ? 9.248 -16.458 8.836 1.00 51.28 87 GLU A CA 1
ATOM 718 C C . GLU A 1 87 ? 8.718 -17.666 9.648 1.00 51.28 87 GLU A C 1
ATOM 720 O O . GLU A 1 87 ? 8.612 -17.582 10.869 1.00 51.28 87 GLU A O 1
ATOM 725 N N . LEU A 1 88 ? 8.373 -18.783 8.990 1.00 45.34 88 LEU A N 1
ATOM 726 C CA . LEU A 1 88 ? 7.795 -19.992 9.607 1.00 45.34 88 LEU A CA 1
ATOM 727 C C . LEU A 1 88 ? 8.724 -21.227 9.576 1.00 45.34 88 LEU A C 1
ATOM 729 O O . LEU A 1 88 ? 8.232 -22.350 9.701 1.00 45.34 88 LEU A O 1
ATOM 733 N N . VAL A 1 89 ? 10.039 -21.037 9.412 1.00 38.81 89 VAL A N 1
ATOM 734 C CA . VAL A 1 89 ? 11.049 -22.116 9.467 1.00 38.81 89 VAL A CA 1
ATOM 735 C C . VAL A 1 89 ? 11.967 -21.930 10.665 1.00 38.81 89 VAL A C 1
ATOM 737 O O . VAL A 1 89 ? 12.477 -20.801 10.834 1.00 38.81 89 VAL A O 1
#